Protein AF-A0A1H0ED92-F1 (afdb_monomer)

Radius of gyration: 28.12 Å; Cα contacts (8 Å, |Δi|>4): 53; chains: 1; bounding box: 62×16×86 Å

Structure (mmCIF, N/CA/C/O backbone):
data_AF-A0A1H0ED92-F1
#
_entry.id   AF-A0A1H0ED92-F1
#
loop_
_atom_site.group_PDB
_atom_site.id
_atom_site.type_symbol
_atom_site.label_atom_id
_atom_site.label_alt_id
_atom_site.label_comp_id
_atom_site.label_asym_id
_atom_site.label_entity_id
_atom_site.label_seq_id
_atom_site.pdbx_PDB_ins_code
_atom_site.Cartn_x
_atom_site.Cartn_y
_atom_site.Cartn_z
_atom_site.occupancy
_atom_site.B_iso_or_equiv
_atom_site.auth_seq_id
_atom_site.auth_comp_id
_atom_site.auth_asym_id
_atom_site.auth_atom_id
_atom_site.pdbx_PDB_model_num
ATOM 1 N N . MET A 1 1 ? -29.447 -3.924 29.275 1.00 55.53 1 MET A N 1
ATOM 2 C CA . MET A 1 1 ? -28.685 -2.996 28.394 1.00 55.53 1 MET A CA 1
ATOM 3 C C . MET A 1 1 ? -27.290 -3.496 27.978 1.00 55.53 1 MET A C 1
ATOM 5 O O . MET A 1 1 ? -26.727 -2.895 27.075 1.00 55.53 1 MET A O 1
ATOM 9 N N . SER A 1 2 ? -26.742 -4.583 28.550 1.00 61.94 2 SER A N 1
ATOM 10 C CA . SER A 1 2 ? -25.388 -5.081 28.211 1.00 61.94 2 SER A CA 1
ATOM 11 C C . SER A 1 2 ? -25.242 -5.589 26.760 1.00 61.94 2 SER A C 1
ATOM 13 O O . SER A 1 2 ? -24.229 -5.331 26.118 1.00 61.94 2 SER A O 1
ATOM 15 N N . GLY A 1 3 ? -26.285 -6.223 26.201 1.00 78.56 3 GLY A N 1
ATOM 16 C CA . GLY A 1 3 ? -26.242 -6.812 24.851 1.00 78.56 3 GLY A CA 1
ATOM 17 C C . GLY A 1 3 ? -25.999 -5.810 23.715 1.00 78.56 3 GLY A C 1
ATOM 18 O O . GLY A 1 3 ? -25.236 -6.098 22.802 1.00 78.56 3 GLY A O 1
ATOM 19 N N . ARG A 1 4 ? -26.538 -4.585 23.812 1.00 85.69 4 ARG A N 1
ATOM 20 C CA . ARG A 1 4 ? -26.382 -3.567 22.754 1.00 85.69 4 ARG A CA 1
ATOM 21 C C . ARG A 1 4 ? -24.933 -3.111 22.563 1.00 85.69 4 ARG A C 1
ATOM 23 O O . ARG A 1 4 ? -24.529 -2.823 21.442 1.00 85.69 4 ARG A O 1
ATOM 30 N N . HIS A 1 5 ? -24.149 -3.041 23.641 1.00 88.06 5 HIS A N 1
ATOM 31 C CA . HIS A 1 5 ? -22.736 -2.661 23.549 1.00 88.06 5 HIS A CA 1
ATOM 32 C C . HIS A 1 5 ? -21.882 -3.802 22.983 1.00 88.06 5 HIS A C 1
ATOM 34 O O . HIS A 1 5 ? -20.988 -3.540 22.181 1.00 88.06 5 HIS A O 1
ATOM 40 N N . ALA A 1 6 ? -22.208 -5.052 23.328 1.00 89.38 6 ALA A N 1
ATOM 41 C CA . ALA A 1 6 ? -21.569 -6.235 22.753 1.00 89.38 6 ALA A CA 1
ATOM 42 C C . ALA A 1 6 ? -21.858 -6.370 21.246 1.00 89.38 6 ALA A C 1
ATOM 44 O O . ALA A 1 6 ? -20.950 -6.633 20.456 1.00 89.38 6 ALA A O 1
ATOM 45 N N . ASP A 1 7 ? -23.097 -6.115 20.813 1.00 93.56 7 ASP A N 1
ATOM 46 C CA . ASP A 1 7 ? -23.462 -6.128 19.390 1.00 93.56 7 ASP A CA 1
ATOM 47 C C . ASP A 1 7 ? -22.743 -5.027 18.598 1.00 93.56 7 ASP A C 1
ATOM 49 O O . ASP A 1 7 ? -22.240 -5.280 17.500 1.00 93.56 7 ASP A O 1
ATOM 53 N N . LEU A 1 8 ? -22.623 -3.821 19.168 1.00 94.06 8 LEU A N 1
ATOM 54 C CA . LEU A 1 8 ? -21.870 -2.723 18.560 1.00 94.06 8 LEU A CA 1
ATOM 55 C C . LEU A 1 8 ? -20.373 -3.054 18.440 1.00 94.06 8 LEU A C 1
ATOM 57 O O . LEU A 1 8 ? -19.777 -2.820 17.384 1.00 94.06 8 LEU A O 1
ATOM 61 N N . ALA A 1 9 ? -19.767 -3.623 19.486 1.00 95.06 9 ALA A N 1
ATOM 62 C CA . ALA A 1 9 ? -18.375 -4.077 19.466 1.00 95.06 9 ALA A CA 1
ATOM 63 C C . ALA A 1 9 ? -18.151 -5.182 18.419 1.00 95.06 9 ALA A C 1
ATOM 65 O O . ALA A 1 9 ? -17.180 -5.141 17.660 1.00 95.06 9 ALA A O 1
ATOM 66 N N . ARG A 1 10 ? -19.088 -6.131 18.299 1.00 96.44 10 ARG A N 1
ATOM 67 C CA . ARG A 1 10 ? -19.043 -7.177 17.268 1.00 96.44 10 ARG A CA 1
ATOM 68 C C . ARG A 1 10 ? -19.124 -6.588 15.859 1.00 96.44 10 ARG A C 1
ATOM 70 O O . ARG A 1 10 ? -18.304 -6.936 15.010 1.00 96.44 10 ARG A O 1
ATOM 77 N N . LEU A 1 11 ? -20.079 -5.691 15.607 1.00 97.19 11 LEU A N 1
ATOM 78 C CA . LEU A 1 11 ? -20.280 -5.075 14.293 1.00 97.19 11 LEU A CA 1
ATOM 79 C C . LEU A 1 11 ? -19.072 -4.238 13.865 1.00 97.19 11 LEU A C 1
ATOM 81 O O . LEU A 1 11 ? -18.545 -4.419 12.768 1.00 97.19 11 LEU A O 1
ATOM 85 N N . THR A 1 12 ? -18.607 -3.347 14.739 1.00 97.44 12 THR A N 1
ATOM 86 C CA . THR A 1 12 ? -17.437 -2.501 14.459 1.00 97.44 12 THR A CA 1
ATOM 87 C C . THR A 1 12 ? -16.173 -3.326 14.236 1.00 97.44 12 THR A C 1
ATOM 89 O O . THR A 1 12 ? -15.421 -3.030 13.307 1.00 97.44 12 THR A O 1
ATOM 92 N N . GLY A 1 13 ? -15.993 -4.424 14.975 1.00 97.81 13 GLY A N 1
ATOM 93 C CA . GLY A 1 13 ? -14.899 -5.365 14.747 1.00 97.81 13 GLY A CA 1
ATOM 94 C C . GLY A 1 13 ? -14.976 -6.096 13.406 1.00 97.81 13 GLY A C 1
ATOM 95 O O . GLY A 1 13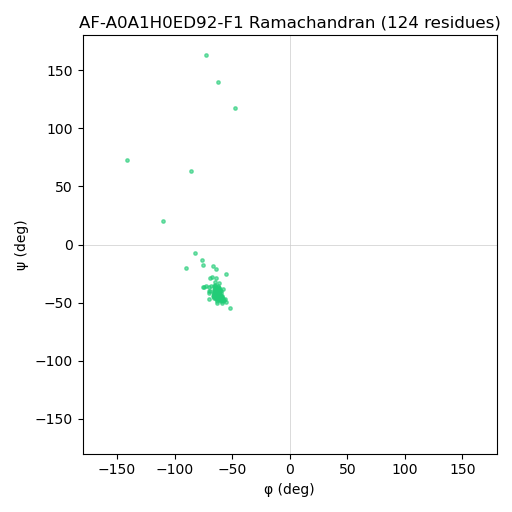 ? -13.949 -6.298 12.757 1.00 97.81 13 GLY A O 1
ATOM 96 N N . MET A 1 14 ? -16.174 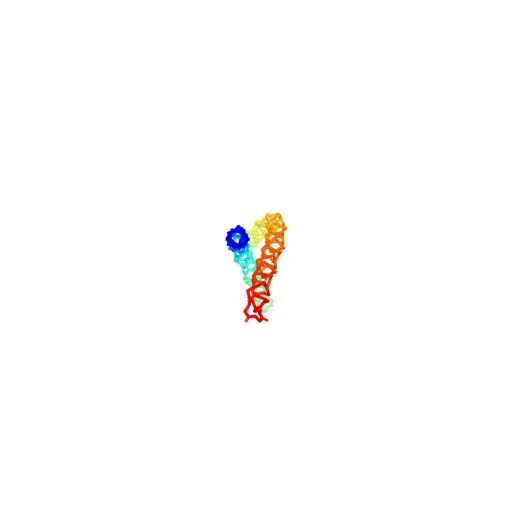-6.461 12.938 1.00 98.19 14 MET A N 1
ATOM 97 C CA . MET A 1 14 ? -16.350 -7.022 11.590 1.00 98.19 14 MET A CA 1
ATOM 98 C C . MET A 1 14 ? -15.992 -6.005 10.505 1.00 98.19 14 MET A C 1
ATOM 100 O O . MET A 1 14 ? -15.230 -6.333 9.596 1.00 98.19 14 MET A O 1
ATOM 104 N N . VAL A 1 15 ? -16.471 -4.765 10.630 1.00 97.88 15 VAL A N 1
ATOM 105 C CA . VAL A 1 15 ? -16.146 -3.685 9.686 1.00 97.88 15 VAL A CA 1
ATOM 106 C C . VAL A 1 15 ? -14.643 -3.407 9.672 1.00 97.88 15 VAL A C 1
ATOM 108 O O . VAL A 1 15 ? -14.062 -3.283 8.597 1.00 97.88 15 VAL A O 1
ATOM 111 N N . TYR A 1 16 ? -13.992 -3.350 10.836 1.00 98.38 16 TYR A N 1
ATOM 112 C CA . TYR A 1 16 ? -12.545 -3.163 10.920 1.00 98.38 16 TYR A CA 1
ATOM 113 C C . TYR A 1 16 ? -11.778 -4.277 10.193 1.00 98.38 16 TYR A C 1
ATOM 115 O O . TYR A 1 16 ? -10.929 -3.974 9.355 1.00 98.38 16 TYR A O 1
ATOM 123 N N . ARG A 1 17 ? -12.125 -5.551 10.427 1.00 98.19 17 ARG A N 1
ATOM 124 C CA . ARG A 1 17 ? -11.493 -6.690 9.734 1.00 98.19 17 ARG A CA 1
ATOM 125 C C . ARG A 1 17 ? -11.693 -6.651 8.221 1.00 98.19 17 ARG A C 1
ATOM 127 O O . ARG A 1 17 ? -10.750 -6.934 7.490 1.00 98.19 17 ARG A O 1
ATOM 134 N N . LEU A 1 18 ? -12.879 -6.257 7.7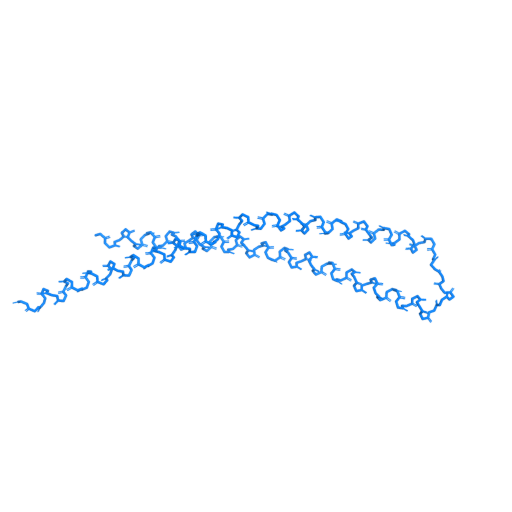55 1.00 97.81 18 LEU A N 1
ATOM 135 C CA . LEU A 1 18 ? -13.145 -6.069 6.328 1.00 97.81 18 LEU A CA 1
ATOM 136 C C . LEU A 1 18 ? -12.241 -4.982 5.726 1.00 97.81 18 LEU A C 1
ATOM 138 O O . LEU A 1 18 ? -11.604 -5.198 4.702 1.00 97.81 18 LEU A O 1
ATOM 142 N N . ARG A 1 19 ? -12.117 -3.820 6.377 1.00 97.50 19 ARG A N 1
ATOM 143 C CA . ARG A 1 19 ? -11.208 -2.761 5.894 1.00 97.50 19 ARG A CA 1
ATOM 144 C C . ARG A 1 19 ? -9.746 -3.191 5.943 1.00 97.50 19 ARG A C 1
ATOM 146 O O . ARG A 1 19 ? -8.947 -2.772 5.108 1.00 97.50 19 ARG A O 1
ATOM 153 N N . GLN A 1 20 ? -9.386 -4.022 6.917 1.00 97.75 20 GLN A N 1
ATOM 154 C CA . GLN A 1 20 ? -8.042 -4.566 7.026 1.00 97.75 20 GLN A CA 1
ATOM 155 C C . GLN A 1 20 ? -7.734 -5.509 5.858 1.00 97.75 20 GLN A C 1
ATOM 157 O O . GLN A 1 20 ? -6.659 -5.384 5.278 1.00 97.75 20 GLN A O 1
ATOM 162 N N . SER A 1 21 ? -8.654 -6.400 5.468 1.00 97.75 21 SER A N 1
ATOM 163 C CA . SER A 1 21 ? -8.442 -7.284 4.313 1.00 97.75 21 SER A CA 1
ATOM 164 C C . SER A 1 21 ? -8.357 -6.506 2.996 1.00 97.75 21 SER A C 1
ATOM 166 O O . SER A 1 21 ? -7.457 -6.774 2.202 1.00 97.75 21 SER A O 1
ATOM 168 N N . GLU A 1 22 ? -9.201 -5.486 2.801 1.00 96.56 22 GLU A N 1
ATOM 169 C CA . GLU A 1 22 ? -9.121 -4.568 1.651 1.00 96.56 22 GLU A CA 1
ATOM 170 C C . GLU A 1 22 ? -7.738 -3.899 1.553 1.00 96.56 22 GLU A C 1
ATOM 172 O O . GLU A 1 22 ? -7.117 -3.879 0.489 1.00 96.56 22 GLU A O 1
ATOM 177 N N . MET A 1 23 ? -7.213 -3.390 2.673 1.00 97.44 23 MET A N 1
ATOM 178 C CA . MET A 1 23 ? -5.881 -2.780 2.719 1.00 97.44 23 MET A CA 1
ATOM 179 C C . MET A 1 23 ? -4.764 -3.794 2.435 1.00 97.44 23 MET A C 1
ATOM 181 O O . MET A 1 23 ? -3.787 -3.456 1.767 1.00 97.44 23 MET A O 1
ATOM 185 N N . GLN A 1 24 ? -4.881 -5.032 2.923 1.00 97.31 24 GLN A N 1
ATOM 186 C CA . GLN A 1 24 ? -3.881 -6.069 2.650 1.00 97.31 24 GLN A CA 1
ATOM 187 C C . GLN A 1 24 ? -3.843 -6.456 1.170 1.00 97.31 24 GLN A C 1
ATOM 189 O O . GLN A 1 24 ? -2.754 -6.605 0.620 1.00 97.31 24 GLN A O 1
ATOM 194 N N . ALA A 1 25 ? -4.998 -6.538 0.504 1.00 96.88 25 ALA A N 1
ATOM 195 C CA . ALA A 1 25 ? -5.052 -6.784 -0.935 1.00 96.88 25 ALA A CA 1
ATOM 196 C C . ALA A 1 25 ? -4.307 -5.693 -1.724 1.00 96.88 25 ALA A C 1
ATOM 198 O O . ALA A 1 25 ? -3.464 -6.005 -2.565 1.00 96.88 25 ALA A O 1
ATOM 199 N N . LEU A 1 26 ? -4.531 -4.417 -1.384 1.00 97.06 26 LEU A N 1
ATOM 200 C CA . LEU A 1 26 ? -3.825 -3.296 -2.014 1.00 97.06 26 LEU A CA 1
ATOM 201 C C . LEU A 1 26 ? -2.318 -3.307 -1.733 1.00 97.06 26 LEU A C 1
ATOM 203 O O . LEU A 1 26 ? -1.529 -2.977 -2.612 1.00 97.06 26 LEU A O 1
ATOM 207 N N . ARG A 1 27 ? -1.895 -3.695 -0.524 1.00 97.44 27 ARG A N 1
ATOM 208 C CA . ARG A 1 27 ? -0.467 -3.843 -0.190 1.00 97.44 27 ARG A CA 1
ATOM 209 C C . ARG A 1 27 ? 0.196 -4.960 -0.991 1.00 97.44 27 ARG A C 1
ATOM 211 O O . ARG A 1 27 ? 1.319 -4.776 -1.448 1.00 97.44 27 ARG A O 1
ATOM 218 N N . ALA A 1 28 ? -0.490 -6.084 -1.180 1.00 97.94 28 ALA A N 1
ATOM 219 C CA . ALA A 1 28 ? 0.019 -7.184 -1.990 1.00 97.94 28 ALA A CA 1
ATOM 220 C C . ALA A 1 28 ? 0.169 -6.773 -3.464 1.00 97.94 28 ALA A C 1
ATOM 222 O O . ALA A 1 28 ? 1.172 -7.095 -4.096 1.00 97.94 28 ALA A O 1
ATOM 223 N N . GLU A 1 29 ? -0.799 -6.036 -4.010 1.00 97.62 29 GLU A N 1
ATOM 224 C CA . GLU A 1 29 ? -0.729 -5.503 -5.375 1.00 97.62 29 GLU A CA 1
ATOM 225 C C . GLU A 1 29 ? 0.394 -4.454 -5.520 1.00 97.62 29 GLU A C 1
ATOM 227 O O . GLU A 1 29 ? 1.180 -4.528 -6.462 1.00 97.62 29 GLU A O 1
ATOM 232 N N . GLU A 1 30 ? 0.570 -3.561 -4.536 1.00 98.19 30 GLU A N 1
ATOM 233 C CA . GLU A 1 30 ? 1.702 -2.622 -4.489 1.00 98.19 30 GLU A CA 1
ATOM 234 C C . GLU A 1 30 ? 3.052 -3.352 -4.508 1.00 98.19 30 GLU A C 1
ATOM 236 O O . GLU A 1 30 ? 3.952 -2.991 -5.267 1.00 98.19 30 GLU A O 1
ATOM 241 N N . GLN A 1 31 ? 3.195 -4.390 -3.680 1.00 98.06 31 GLN A N 1
ATOM 242 C CA . GLN A 1 31 ? 4.426 -5.168 -3.584 1.00 98.06 31 GLN A CA 1
ATOM 243 C C . GLN A 1 31 ? 4.756 -5.863 -4.907 1.00 98.06 31 GLN A C 1
ATOM 245 O O . GLN A 1 31 ? 5.915 -5.855 -5.313 1.00 98.06 31 GLN A O 1
ATOM 250 N N . LYS A 1 32 ? 3.751 -6.407 -5.607 1.00 97.75 32 LYS A N 1
ATOM 251 C CA . LYS A 1 32 ? 3.931 -7.014 -6.935 1.00 97.75 32 LYS A CA 1
ATOM 252 C C . LYS A 1 32 ? 4.447 -6.004 -7.957 1.00 97.75 32 LYS A C 1
ATOM 254 O O . LYS A 1 32 ? 5.404 -6.299 -8.665 1.00 97.75 32 LYS A O 1
ATOM 259 N N . LEU A 1 33 ? 3.854 -4.809 -8.009 1.00 97.50 33 LEU A N 1
ATOM 260 C CA . LEU A 1 33 ? 4.293 -3.757 -8.931 1.00 97.50 33 LEU A CA 1
ATOM 261 C C . LEU A 1 33 ? 5.725 -3.307 -8.626 1.00 97.50 33 LEU A C 1
ATOM 263 O O . LEU A 1 33 ? 6.546 -3.207 -9.533 1.00 97.50 33 LEU A O 1
ATOM 267 N N . ARG A 1 34 ? 6.055 -3.093 -7.348 1.00 97.88 34 ARG A N 1
ATOM 268 C CA . ARG A 1 34 ? 7.417 -2.722 -6.931 1.00 97.88 34 ARG A CA 1
ATOM 269 C C . ARG A 1 34 ? 8.443 -3.816 -7.232 1.00 97.88 34 ARG A C 1
ATOM 271 O O . ARG A 1 34 ? 9.552 -3.486 -7.637 1.00 97.88 34 ARG A O 1
ATOM 278 N N . ALA A 1 35 ? 8.083 -5.087 -7.057 1.00 97.62 35 ALA A N 1
ATOM 279 C CA . ALA A 1 35 ? 8.951 -6.210 -7.401 1.00 97.62 35 ALA A CA 1
ATOM 280 C C . ALA A 1 35 ? 9.225 -6.260 -8.911 1.00 97.62 35 ALA A C 1
ATOM 282 O O . ALA A 1 35 ? 10.384 -6.306 -9.307 1.00 97.62 35 ALA A O 1
ATOM 283 N N . ALA A 1 36 ? 8.189 -6.129 -9.746 1.00 95.88 36 ALA A N 1
ATOM 284 C CA . ALA A 1 36 ? 8.344 -6.097 -11.201 1.00 95.88 36 ALA A CA 1
ATOM 285 C C . ALA A 1 36 ? 9.244 -4.939 -11.670 1.00 95.88 36 ALA A C 1
ATOM 287 O O . ALA A 1 36 ? 10.073 -5.114 -12.561 1.00 95.88 36 ALA A O 1
ATOM 288 N N . LEU A 1 37 ? 9.114 -3.763 -11.046 1.00 96.06 37 LEU A N 1
ATOM 289 C CA . LEU A 1 37 ? 10.004 -2.627 -11.296 1.00 96.06 37 LEU A CA 1
ATOM 290 C C . LEU A 1 37 ? 11.458 -2.943 -10.917 1.00 96.06 37 LEU A C 1
ATOM 292 O O . LEU A 1 37 ? 12.365 -2.712 -11.713 1.00 96.06 37 LEU A O 1
ATOM 296 N N . ALA A 1 38 ? 11.680 -3.518 -9.733 1.00 95.38 38 ALA A N 1
ATOM 297 C CA . ALA A 1 38 ? 13.016 -3.863 -9.254 1.00 95.38 38 ALA A CA 1
ATOM 298 C C . ALA A 1 38 ? 13.703 -4.937 -10.119 1.00 95.38 38 ALA A C 1
ATOM 300 O O . ALA A 1 38 ? 14.895 -4.821 -10.406 1.00 95.38 38 ALA A O 1
ATOM 301 N N . GLU A 1 39 ? 12.960 -5.955 -10.561 1.00 93.56 39 GLU A N 1
ATOM 302 C CA . GLU A 1 39 ? 13.445 -6.995 -11.479 1.00 93.56 39 GLU A CA 1
ATOM 303 C C . GLU A 1 39 ? 13.868 -6.406 -12.829 1.00 93.56 39 GLU A C 1
ATOM 305 O O . GLU A 1 39 ? 14.908 -6.773 -13.389 1.00 93.56 39 GLU A O 1
ATOM 310 N N . MET A 1 40 ? 13.084 -5.460 -13.348 1.00 90.94 40 MET A N 1
ATOM 311 C CA . MET A 1 40 ? 13.381 -4.812 -14.619 1.00 90.94 40 MET A CA 1
ATOM 312 C C . MET A 1 40 ? 14.605 -3.893 -14.516 1.00 90.94 40 MET A C 1
ATOM 314 O O . MET A 1 40 ? 15.468 -3.912 -15.398 1.00 90.94 40 MET A O 1
ATOM 318 N N . ASP A 1 41 ? 14.737 -3.161 -13.410 1.00 9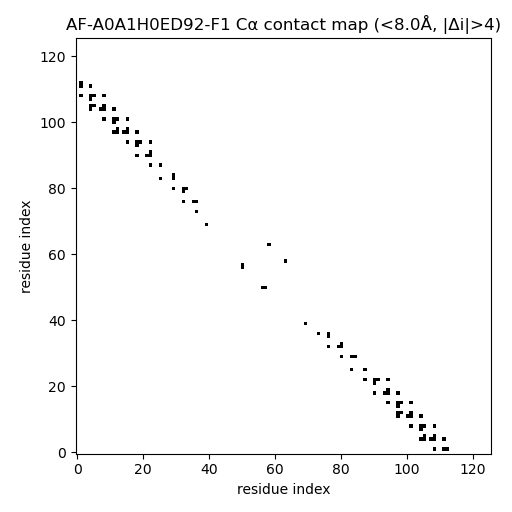0.75 41 ASP A N 1
ATOM 319 C CA . ASP A 1 41 ? 15.920 -2.353 -13.115 1.00 90.75 41 ASP A CA 1
ATOM 320 C C . ASP A 1 41 ? 17.187 -3.211 -12.976 1.00 90.75 41 ASP A C 1
ATOM 322 O O . ASP A 1 41 ? 18.252 -2.832 -13.472 1.00 90.75 41 ASP A O 1
ATOM 326 N N . GLU A 1 42 ? 17.099 -4.383 -12.338 1.00 90.38 42 GLU A N 1
ATOM 327 C CA . GLU A 1 42 ? 18.233 -5.310 -12.242 1.00 90.38 42 GLU A CA 1
ATOM 328 C C . GLU A 1 42 ? 18.619 -5.870 -13.613 1.00 90.38 42 GLU A C 1
ATOM 330 O O . GLU A 1 42 ? 19.796 -5.854 -13.976 1.00 90.38 42 GLU A O 1
ATOM 335 N N . SER A 1 43 ? 17.633 -6.262 -14.423 1.00 86.50 43 SER A N 1
ATOM 336 C CA . SER A 1 43 ? 17.859 -6.730 -15.798 1.00 86.50 43 SER A CA 1
ATOM 337 C C . SER A 1 43 ? 18.563 -5.666 -16.650 1.00 86.50 43 SER A C 1
ATOM 339 O O . SER A 1 43 ? 19.473 -5.971 -17.432 1.00 86.50 43 SER A O 1
ATOM 341 N N . ARG A 1 44 ? 18.201 -4.389 -16.458 1.00 85.38 44 ARG A N 1
ATOM 342 C CA . ARG A 1 44 ? 18.840 -3.247 -17.123 1.00 85.38 44 ARG A CA 1
ATOM 343 C C . ARG A 1 44 ? 20.294 -3.075 -16.688 1.00 85.38 44 ARG A C 1
ATOM 345 O O . ARG A 1 44 ? 21.170 -2.930 -17.541 1.00 85.38 44 ARG A O 1
ATOM 352 N N . ARG A 1 45 ? 20.569 -3.139 -15.381 1.00 86.00 45 ARG A N 1
ATOM 353 C CA . ARG A 1 45 ? 21.934 -3.059 -14.832 1.00 86.00 45 ARG A CA 1
ATOM 354 C C . ARG A 1 45 ? 22.817 -4.212 -15.310 1.00 86.00 45 ARG A C 1
ATOM 356 O O . ARG A 1 45 ? 23.956 -3.970 -15.701 1.00 86.00 45 ARG A O 1
ATOM 363 N N . ALA A 1 46 ? 22.303 -5.440 -15.315 1.00 84.94 46 ALA A N 1
ATOM 364 C CA . ALA A 1 46 ? 23.034 -6.619 -15.778 1.00 84.94 46 ALA A CA 1
ATOM 365 C C . ALA A 1 46 ? 23.418 -6.514 -17.265 1.00 84.94 46 ALA A C 1
ATOM 367 O O . ALA A 1 46 ? 24.559 -6.799 -17.645 1.00 84.94 46 ALA A O 1
ATOM 368 N N . SER A 1 47 ? 22.493 -6.022 -18.095 1.00 80.19 47 SER A N 1
ATOM 369 C CA . SER A 1 47 ? 22.739 -5.787 -19.523 1.00 80.19 47 SER A CA 1
ATOM 370 C C . SER A 1 47 ? 23.787 -4.688 -19.745 1.00 80.19 47 SER A C 1
ATOM 372 O O . SER A 1 47 ? 24.707 -4.856 -20.544 1.00 80.19 47 SER A O 1
ATOM 374 N N . ALA A 1 48 ? 23.704 -3.585 -18.991 1.00 79.38 48 ALA A N 1
ATOM 375 C CA . ALA A 1 48 ? 24.662 -2.483 -19.078 1.00 79.38 48 ALA A CA 1
ATOM 376 C C . ALA A 1 48 ? 26.091 -2.903 -18.685 1.00 79.38 48 ALA A C 1
ATOM 378 O O . ALA A 1 48 ? 27.038 -2.560 -19.391 1.00 79.38 48 ALA A O 1
ATOM 379 N N . ARG A 1 49 ? 26.248 -3.689 -17.608 1.00 80.44 49 ARG A N 1
ATOM 380 C CA . ARG A 1 49 ? 27.548 -4.252 -17.190 1.00 80.44 49 ARG A CA 1
ATOM 381 C C . ARG A 1 49 ? 28.150 -5.148 -18.277 1.00 80.44 49 ARG A C 1
ATOM 383 O O . ARG A 1 49 ? 29.303 -4.977 -18.647 1.00 80.44 49 ARG A O 1
ATOM 390 N N . THR A 1 50 ? 27.341 -6.037 -18.852 1.00 76.62 50 THR A N 1
ATOM 391 C CA . THR A 1 50 ? 27.790 -6.956 -19.913 1.00 76.62 50 THR A CA 1
ATOM 392 C C . THR A 1 50 ? 28.290 -6.217 -21.160 1.00 76.62 50 THR A C 1
ATOM 394 O O . THR A 1 50 ? 29.286 -6.624 -21.758 1.00 76.62 50 THR A O 1
ATOM 397 N N . ASN A 1 51 ? 27.621 -5.126 -21.547 1.00 71.50 51 ASN A N 1
ATOM 398 C CA . ASN A 1 51 ? 28.028 -4.305 -22.690 1.00 71.50 51 ASN A CA 1
ATOM 399 C C . ASN A 1 51 ? 29.285 -3.474 -22.403 1.00 71.50 51 ASN A C 1
ATOM 401 O O . ASN A 1 51 ? 30.109 -3.296 -23.297 1.00 71.50 51 ASN A O 1
ATOM 405 N N . HIS A 1 52 ? 29.450 -2.989 -21.168 1.00 71.56 52 HIS A N 1
ATOM 406 C CA . HIS A 1 52 ? 30.657 -2.282 -20.740 1.00 71.56 52 HIS A CA 1
ATOM 407 C C . HIS A 1 52 ? 31.906 -3.174 -20.830 1.00 71.56 52 HIS A C 1
ATOM 409 O O . HIS A 1 52 ? 32.937 -2.736 -21.332 1.00 71.56 52 HIS A O 1
ATOM 415 N N . ASP A 1 53 ? 31.798 -4.440 -20.421 1.00 73.56 53 ASP A N 1
ATOM 416 C CA . ASP A 1 53 ? 32.934 -5.372 -20.395 1.00 73.56 53 ASP A CA 1
ATOM 417 C C . ASP A 1 53 ? 33.328 -5.906 -21.786 1.00 73.56 53 ASP A C 1
ATOM 419 O O . ASP A 1 53 ? 34.388 -6.514 -21.937 1.00 73.56 53 ASP A O 1
ATOM 423 N N . ARG A 1 54 ? 32.482 -5.720 -22.812 1.00 67.38 54 ARG A N 1
ATOM 424 C CA . ARG A 1 54 ? 32.733 -6.174 -24.196 1.00 67.38 54 ARG A CA 1
ATOM 425 C C . ARG A 1 54 ? 32.234 -5.151 -25.230 1.00 67.38 54 ARG A C 1
ATOM 427 O O . ARG A 1 54 ? 31.250 -5.419 -25.926 1.00 67.38 54 ARG A O 1
ATOM 434 N N . PRO A 1 55 ? 32.921 -4.006 -25.380 1.00 62.34 55 PRO A N 1
ATOM 435 C CA . PRO A 1 55 ? 32.479 -2.884 -26.214 1.00 62.34 55 PRO A CA 1
ATOM 436 C C . PRO A 1 55 ? 32.459 -3.181 -27.726 1.00 62.34 55 PRO A C 1
ATOM 438 O O . PRO A 1 55 ? 31.771 -2.484 -28.476 1.00 62.34 55 PRO A O 1
ATOM 441 N N . GLU A 1 56 ? 33.158 -4.226 -28.192 1.00 64.19 56 GLU A N 1
ATOM 442 C CA . GLU A 1 56 ? 33.046 -4.734 -29.573 1.00 64.19 56 GLU A CA 1
ATOM 443 C C . GLU A 1 56 ? 31.651 -5.299 -29.899 1.00 64.19 56 GLU A C 1
ATOM 445 O O . GLU A 1 56 ? 31.257 -5.320 -31.065 1.00 64.19 56 GLU A O 1
ATOM 450 N N . ARG A 1 57 ? 30.857 -5.688 -28.890 1.00 61.41 57 ARG A N 1
ATOM 451 C CA . ARG A 1 57 ? 29.428 -6.001 -29.046 1.00 61.41 57 ARG A CA 1
ATOM 452 C C . ARG A 1 57 ? 28.605 -4.722 -28.935 1.00 61.41 57 ARG A C 1
ATOM 454 O O . ARG A 1 57 ? 27.827 -4.531 -28.006 1.00 61.41 57 ARG A O 1
ATOM 461 N N . ARG A 1 58 ? 28.824 -3.802 -29.872 1.00 57.84 58 ARG A N 1
ATOM 462 C CA . ARG A 1 58 ? 28.041 -2.566 -29.957 1.00 57.84 58 ARG A CA 1
ATOM 463 C C . ARG A 1 58 ? 26.567 -2.893 -30.215 1.00 57.84 58 ARG A C 1
ATOM 465 O O . ARG A 1 58 ? 26.257 -3.793 -30.993 1.00 57.84 58 ARG A O 1
ATOM 472 N N . ALA A 1 59 ? 25.693 -2.137 -29.550 1.00 62.03 59 ALA A N 1
ATOM 473 C CA . ALA A 1 59 ? 24.244 -2.289 -29.589 1.00 62.03 59 ALA A CA 1
ATOM 474 C C . ALA A 1 59 ? 23.730 -2.415 -31.032 1.00 62.03 59 ALA A C 1
ATOM 476 O O . ALA A 1 59 ? 23.890 -1.505 -31.847 1.00 62.03 59 ALA A O 1
ATOM 477 N N . SER A 1 60 ? 23.124 -3.555 -31.347 1.00 66.06 60 SER A N 1
ATOM 478 C CA . SER A 1 60 ? 22.430 -3.771 -32.614 1.00 66.06 60 SER A CA 1
ATOM 479 C C . SER A 1 60 ? 21.112 -2.988 -32.623 1.00 66.06 60 SER A C 1
ATOM 481 O O . SER A 1 60 ? 20.588 -2.621 -31.573 1.00 66.06 60 SER A O 1
ATOM 483 N N . GLY A 1 61 ? 20.498 -2.770 -33.792 1.00 64.50 61 GLY A N 1
ATOM 484 C CA . GLY A 1 61 ? 19.160 -2.151 -33.869 1.00 64.50 61 GLY A CA 1
ATOM 485 C C . GLY A 1 61 ? 18.091 -2.885 -33.036 1.00 64.50 61 GLY A C 1
ATOM 486 O O . GLY A 1 61 ? 17.150 -2.265 -32.543 1.00 64.50 61 GLY A O 1
ATOM 487 N N . ALA A 1 62 ? 18.288 -4.187 -32.798 1.00 70.38 62 ALA A N 1
ATOM 488 C CA . ALA A 1 62 ? 17.489 -4.992 -31.876 1.00 70.38 62 ALA A CA 1
ATOM 489 C C . ALA A 1 62 ? 17.583 -4.515 -30.410 1.00 70.38 62 ALA A C 1
ATOM 491 O O . ALA A 1 62 ? 16.569 -4.501 -29.713 1.00 70.38 62 ALA A O 1
ATOM 492 N N . ASP A 1 63 ? 18.753 -4.056 -29.954 1.00 77.06 63 ASP A N 1
ATOM 493 C CA . ASP A 1 63 ? 18.945 -3.537 -28.593 1.00 77.06 63 ASP A CA 1
ATOM 494 C C . ASP A 1 63 ? 18.201 -2.215 -28.388 1.00 77.06 63 ASP A C 1
ATOM 496 O O . ASP A 1 63 ? 17.630 -1.979 -27.325 1.00 77.06 63 ASP A O 1
ATOM 500 N N . VAL A 1 64 ? 18.142 -1.363 -29.416 1.00 79.38 64 VAL A N 1
ATOM 501 C CA . VAL A 1 64 ? 17.396 -0.095 -29.365 1.00 79.38 64 VAL A CA 1
ATOM 502 C C . VAL A 1 64 ? 15.892 -0.352 -29.240 1.00 79.38 64 VAL A C 1
ATOM 504 O O . VAL A 1 64 ? 15.232 0.253 -28.393 1.00 79.38 64 VAL A O 1
ATOM 507 N N . ALA A 1 65 ? 15.349 -1.283 -30.031 1.00 83.69 65 ALA A N 1
ATOM 508 C CA . ALA A 1 65 ? 13.941 -1.673 -29.944 1.00 83.69 65 ALA A CA 1
ATOM 509 C C . ALA A 1 65 ? 13.602 -2.297 -28.577 1.00 83.69 65 ALA A C 1
ATOM 511 O O . ALA A 1 65 ? 12.565 -1.983 -27.988 1.00 83.69 65 ALA A O 1
ATOM 512 N N . TRP A 1 66 ? 14.501 -3.125 -28.038 1.00 82.88 66 TRP A N 1
ATOM 513 C CA . TRP A 1 66 ? 14.372 -3.703 -26.701 1.00 82.88 66 TRP A CA 1
ATOM 514 C C . TRP A 1 66 ? 14.375 -2.638 -25.593 1.00 82.88 66 TRP A C 1
ATOM 516 O O . TRP A 1 66 ? 13.512 -2.664 -24.715 1.00 82.88 66 TRP A O 1
ATOM 526 N N . GLN A 1 67 ? 15.281 -1.656 -25.649 1.00 83.44 67 GLN A N 1
ATOM 527 C CA . GLN A 1 67 ? 15.306 -0.548 -24.685 1.00 83.44 67 GLN A CA 1
ATOM 528 C C . GLN A 1 67 ? 14.037 0.309 -24.753 1.00 83.44 67 GLN A C 1
ATOM 530 O O . GLN A 1 67 ? 13.480 0.660 -23.713 1.00 83.44 67 GLN A O 1
ATOM 535 N N . ALA A 1 68 ? 13.533 0.597 -25.956 1.00 88.31 68 ALA A N 1
ATOM 536 C CA . ALA A 1 68 ? 12.284 1.336 -26.124 1.00 88.31 68 ALA A CA 1
ATOM 537 C C . ALA A 1 68 ? 11.083 0.578 -25.527 1.00 88.31 68 ALA A C 1
ATOM 539 O O . ALA A 1 68 ? 10.233 1.179 -24.863 1.00 88.31 68 ALA A O 1
ATOM 540 N N . TRP A 1 69 ? 11.031 -0.745 -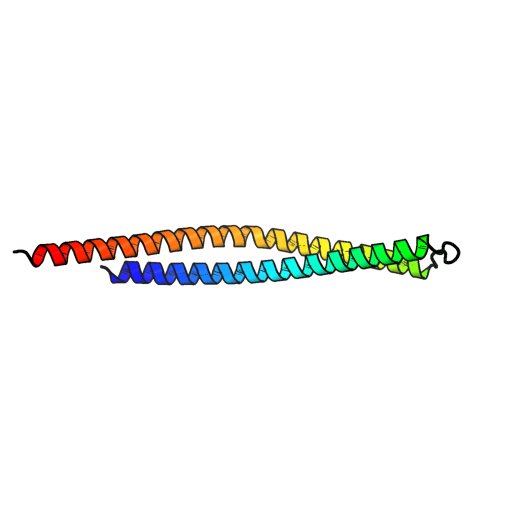25.714 1.00 90.06 69 TRP A N 1
ATOM 541 C CA . TRP A 1 69 ? 10.018 -1.597 -25.090 1.00 90.06 69 TRP A CA 1
ATOM 542 C C . TRP A 1 69 ? 10.118 -1.585 -23.556 1.00 90.06 69 TRP A C 1
ATOM 544 O O . TRP A 1 69 ? 9.097 -1.415 -22.884 1.00 90.06 69 TRP A O 1
ATOM 554 N N . LEU A 1 70 ? 11.330 -1.684 -22.996 1.00 89.00 70 LEU A N 1
ATOM 555 C CA . LEU A 1 70 ? 11.561 -1.592 -21.549 1.00 89.00 70 LEU A CA 1
ATOM 556 C C . LEU A 1 70 ? 11.091 -0.247 -20.977 1.00 89.00 70 LEU A C 1
ATOM 558 O O . LEU A 1 70 ? 10.396 -0.219 -19.961 1.00 89.00 70 LEU A O 1
ATOM 562 N N . ASP A 1 71 ? 11.407 0.866 -21.640 1.00 90.44 71 ASP A N 1
ATOM 563 C CA . ASP A 1 71 ? 10.982 2.197 -21.195 1.00 90.44 71 ASP A CA 1
ATOM 564 C C . ASP A 1 71 ? 9.458 2.362 -21.248 1.00 90.44 71 ASP A C 1
ATOM 566 O O . ASP A 1 71 ? 8.857 2.932 -20.332 1.00 90.44 71 ASP A O 1
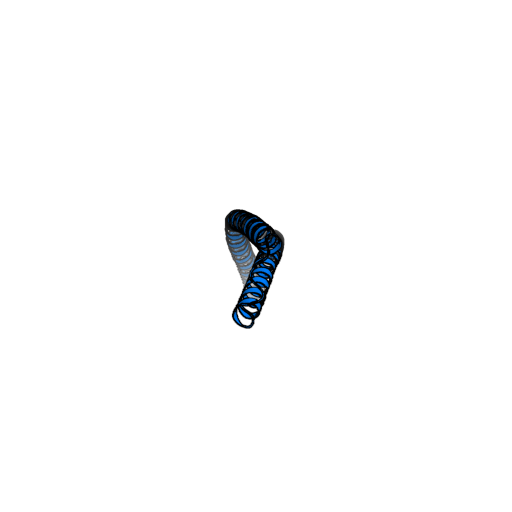ATOM 570 N N . ALA A 1 72 ? 8.806 1.839 -22.290 1.00 93.38 72 ALA A N 1
ATOM 571 C CA . ALA A 1 72 ? 7.349 1.820 -22.369 1.00 93.38 72 ALA A CA 1
ATOM 572 C C . ALA A 1 72 ? 6.743 0.988 -21.227 1.00 93.38 72 ALA A C 1
ATOM 574 O O . ALA A 1 72 ? 5.803 1.434 -20.560 1.00 93.38 72 ALA A O 1
ATOM 575 N N . ARG A 1 73 ? 7.317 -0.187 -20.941 1.00 93.81 73 ARG A N 1
ATOM 576 C CA . ARG A 1 73 ? 6.864 -1.059 -19.852 1.00 93.81 73 ARG A CA 1
ATOM 577 C C . ARG A 1 73 ? 7.044 -0.408 -18.478 1.00 93.81 73 ARG A C 1
ATOM 579 O O . ARG A 1 73 ? 6.111 -0.462 -17.675 1.00 93.81 73 ARG A O 1
ATOM 586 N N . GLN A 1 74 ? 8.171 0.265 -18.239 1.00 94.62 74 GLN A N 1
ATOM 587 C CA . GLN A 1 74 ? 8.437 1.038 -17.019 1.00 94.62 74 GLN A CA 1
ATOM 588 C C . GLN A 1 74 ? 7.372 2.104 -16.787 1.00 94.62 74 GLN A C 1
ATOM 590 O O . GLN A 1 74 ? 6.838 2.229 -15.684 1.00 94.62 74 GLN A O 1
ATOM 595 N N . ARG A 1 75 ? 7.048 2.879 -17.829 1.00 96.06 75 ARG A N 1
ATOM 596 C CA . ARG A 1 75 ? 6.022 3.927 -17.744 1.00 96.06 75 ARG A CA 1
ATOM 597 C C . ARG A 1 75 ? 4.668 3.329 -17.383 1.00 96.06 75 ARG A C 1
ATOM 599 O O . ARG A 1 75 ? 4.000 3.865 -16.503 1.00 96.06 75 ARG A O 1
ATOM 606 N N . THR A 1 76 ? 4.291 2.208 -17.997 1.00 96.88 76 THR A N 1
ATOM 607 C CA . THR A 1 76 ? 3.049 1.496 -17.665 1.00 96.88 76 THR A CA 1
ATOM 608 C C . THR A 1 76 ? 3.012 1.062 -16.201 1.00 96.88 76 THR A C 1
ATOM 610 O O . THR A 1 76 ? 2.060 1.403 -15.502 1.00 96.88 76 THR A O 1
ATOM 613 N N . LEU A 1 77 ? 4.061 0.400 -15.703 1.00 96.38 77 LEU A N 1
ATOM 614 C CA . LEU A 1 77 ? 4.135 -0.044 -14.305 1.00 96.38 77 LEU A CA 1
ATOM 615 C C . LEU A 1 77 ? 4.115 1.132 -13.314 1.00 96.38 77 LEU A C 1
ATOM 617 O O . LEU A 1 77 ? 3.427 1.075 -12.296 1.00 96.38 77 LEU A O 1
ATOM 621 N N . ASN A 1 78 ? 4.801 2.234 -13.628 1.00 97.62 78 ASN A N 1
ATOM 622 C CA . ASN A 1 78 ? 4.768 3.452 -12.816 1.00 97.62 78 ASN A CA 1
ATOM 623 C C . ASN A 1 78 ? 3.367 4.083 -12.772 1.00 97.62 78 ASN A C 1
ATOM 625 O O . ASN A 1 78 ? 2.923 4.521 -11.711 1.00 97.62 78 ASN A O 1
ATOM 629 N N . MET A 1 79 ? 2.649 4.116 -13.900 1.00 98.12 79 MET A N 1
ATOM 630 C CA . MET A 1 79 ? 1.266 4.604 -13.940 1.00 98.12 79 MET A CA 1
ATOM 631 C C . MET A 1 79 ? 0.319 3.703 -13.143 1.00 98.12 79 MET A C 1
ATOM 633 O O . MET A 1 79 ? -0.544 4.209 -12.426 1.00 98.12 79 MET A O 1
ATOM 637 N N . GLU A 1 80 ? 0.470 2.382 -13.248 1.00 97.88 80 GLU A N 1
ATOM 638 C CA . GLU A 1 80 ? -0.289 1.415 -12.446 1.00 97.88 80 GLU A CA 1
ATOM 639 C C . GLU A 1 80 ? -0.038 1.625 -10.949 1.00 97.88 80 GLU A C 1
ATOM 641 O O . GLU A 1 80 ? -0.992 1.734 -10.175 1.00 97.88 80 GLU A O 1
ATOM 646 N N . LEU A 1 81 ? 1.227 1.793 -10.549 1.00 98.06 81 LEU A N 1
ATOM 647 C CA . LEU A 1 81 ? 1.602 2.072 -9.165 1.00 98.06 81 LEU A CA 1
ATOM 648 C C . LEU A 1 81 ? 1.006 3.396 -8.674 1.00 98.06 81 LEU A C 1
ATOM 650 O O . LEU A 1 81 ? 0.416 3.436 -7.597 1.00 98.06 81 LEU A O 1
ATOM 654 N N . ALA A 1 82 ? 1.090 4.466 -9.466 1.00 98.12 82 ALA A N 1
ATOM 655 C CA . ALA A 1 82 ? 0.507 5.759 -9.111 1.00 98.12 82 ALA A CA 1
ATOM 656 C C . ALA A 1 82 ? -1.017 5.668 -8.908 1.00 98.12 82 ALA A C 1
ATOM 658 O O . ALA A 1 82 ? -1.548 6.169 -7.915 1.00 98.12 82 ALA A O 1
ATOM 659 N N . ARG A 1 83 ? -1.726 4.966 -9.803 1.00 97.94 83 ARG A N 1
ATOM 660 C CA . ARG A 1 83 ? -3.173 4.717 -9.676 1.00 97.94 83 ARG A CA 1
ATOM 661 C C . ARG A 1 83 ? -3.502 3.899 -8.430 1.00 97.94 83 ARG A C 1
ATOM 663 O O . ARG A 1 83 ? -4.490 4.184 -7.754 1.00 97.94 83 ARG A O 1
ATOM 670 N N . LEU A 1 84 ? -2.690 2.893 -8.113 1.00 97.94 84 LEU A N 1
ATOM 671 C CA . LEU A 1 84 ? -2.860 2.087 -6.909 1.00 97.94 84 LEU A CA 1
ATOM 672 C C . LEU A 1 84 ? -2.676 2.922 -5.641 1.00 97.94 84 LEU A C 1
ATOM 674 O O . LEU A 1 84 ? -3.495 2.827 -4.727 1.00 97.94 84 LEU A O 1
ATOM 678 N N . LEU A 1 85 ? -1.642 3.763 -5.591 1.00 97.31 85 LEU A N 1
ATOM 679 C CA . LEU 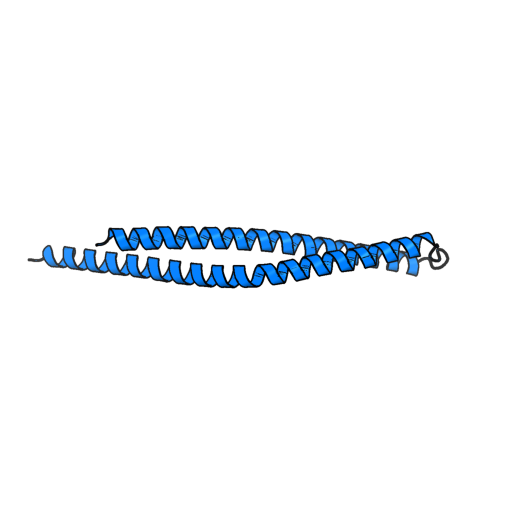A 1 85 ? -1.389 4.647 -4.454 1.00 97.31 85 LEU A CA 1
ATOM 680 C C . LEU A 1 85 ? -2.553 5.625 -4.243 1.00 97.31 85 LEU A C 1
ATOM 682 O O . LEU A 1 85 ? -3.035 5.756 -3.118 1.00 97.31 85 LEU A O 1
ATOM 686 N N . ALA A 1 86 ? -3.089 6.203 -5.322 1.00 97.19 86 ALA A N 1
ATOM 687 C CA . ALA A 1 86 ? -4.286 7.044 -5.260 1.00 97.19 86 ALA A CA 1
ATOM 688 C C . ALA A 1 86 ? -5.522 6.280 -4.737 1.00 97.19 86 ALA A C 1
ATOM 690 O O . ALA A 1 86 ? -6.294 6.804 -3.939 1.00 97.19 86 ALA A O 1
ATOM 691 N N . ARG A 1 87 ? -5.708 5.009 -5.125 1.00 94.75 87 ARG A N 1
ATOM 692 C CA . ARG A 1 87 ? -6.794 4.152 -4.601 1.00 94.75 87 ARG A CA 1
ATOM 693 C C . ARG A 1 87 ? -6.599 3.770 -3.129 1.00 94.75 87 ARG A C 1
ATOM 695 O O . ARG A 1 87 ? -7.582 3.524 -2.426 1.00 94.75 87 ARG A O 1
ATOM 702 N N . LYS A 1 88 ? -5.352 3.694 -2.661 1.00 95.75 88 LYS A N 1
ATOM 703 C CA . LYS A 1 88 ? -4.995 3.266 -1.303 1.00 95.75 88 LYS A CA 1
ATOM 704 C C . LYS A 1 88 ? -5.295 4.324 -0.250 1.00 95.75 88 LYS A C 1
ATOM 706 O O . LYS A 1 88 ? -5.765 3.967 0.830 1.00 95.75 88 LYS A O 1
ATOM 711 N N . GLU A 1 89 ? -5.114 5.599 -0.573 1.00 95.62 89 GLU A N 1
ATOM 712 C CA . GLU A 1 89 ? -5.360 6.718 0.342 1.00 95.62 89 GLU A CA 1
ATOM 713 C C . GLU A 1 89 ? -6.765 6.696 1.001 1.00 95.62 89 GLU A C 1
ATOM 715 O O . GLU A 1 89 ? -6.851 6.648 2.237 1.00 95.62 89 GLU A O 1
ATOM 720 N N . PRO A 1 90 ? -7.891 6.634 0.257 1.00 96.31 90 PRO A N 1
ATOM 721 C CA . PRO A 1 90 ? -9.219 6.597 0.873 1.00 96.31 90 PRO A CA 1
ATOM 722 C C . PRO A 1 90 ? -9.490 5.295 1.644 1.00 96.31 90 PRO A C 1
ATOM 724 O O . PRO A 1 90 ? -10.278 5.279 2.595 1.00 96.31 90 PRO A O 1
ATOM 727 N N . VAL A 1 91 ? -8.862 4.177 1.264 1.00 96.06 91 VAL A N 1
ATOM 728 C CA . VAL A 1 91 ? -8.965 2.912 2.014 1.00 96.06 91 VAL A CA 1
ATOM 729 C C . VAL A 1 91 ? -8.233 3.022 3.347 1.00 96.06 91 VAL A C 1
ATOM 731 O O . VAL A 1 91 ? -8.774 2.611 4.373 1.00 96.06 91 VAL A O 1
ATOM 734 N N . GLU A 1 92 ? -7.056 3.644 3.369 1.00 96.88 92 GLU A N 1
ATOM 735 C CA . GLU A 1 92 ? -6.303 3.895 4.595 1.00 96.88 92 GLU A CA 1
ATOM 736 C C . GLU A 1 92 ? -7.073 4.782 5.570 1.00 96.88 92 GLU A C 1
ATOM 738 O O . GLU A 1 92 ? -7.137 4.494 6.769 1.00 96.88 92 GLU A O 1
ATOM 743 N N . HIS A 1 93 ? -7.709 5.836 5.059 1.00 97.50 93 HIS A N 1
ATOM 744 C CA . HIS A 1 93 ? -8.562 6.694 5.870 1.00 97.50 93 HIS A CA 1
ATOM 745 C C . HIS A 1 93 ? -9.725 5.909 6.500 1.00 97.50 93 HIS A C 1
ATOM 747 O O . HIS A 1 93 ? -9.940 5.968 7.713 1.00 97.50 93 HIS A O 1
ATOM 753 N N . ARG A 1 94 ? -10.440 5.103 5.703 1.00 97.19 94 ARG A N 1
ATOM 754 C CA . ARG A 1 94 ? -11.552 4.268 6.192 1.00 97.19 94 ARG A CA 1
ATOM 755 C C . ARG A 1 94 ? -11.099 3.206 7.191 1.00 97.19 94 ARG A C 1
ATOM 757 O O . ARG A 1 94 ? -11.809 2.957 8.164 1.00 97.19 94 ARG A O 1
ATOM 764 N N . LEU A 1 95 ? -9.922 2.612 6.994 1.00 98.12 95 LEU A N 1
ATOM 765 C CA . LEU A 1 95 ? -9.332 1.667 7.941 1.00 98.12 95 LEU A CA 1
ATOM 766 C C . LEU A 1 95 ? -9.048 2.337 9.291 1.00 98.12 95 LEU A C 1
ATOM 768 O O . LEU A 1 95 ? -9.438 1.799 10.328 1.00 98.12 95 LEU A O 1
ATOM 772 N N . ARG A 1 96 ? -8.439 3.532 9.286 1.00 98.06 96 ARG A N 1
ATOM 773 C CA . ARG A 1 96 ? -8.183 4.314 10.509 1.00 98.06 96 ARG A CA 1
ATOM 774 C C . ARG A 1 96 ? -9.476 4.642 11.257 1.00 98.06 96 ARG A C 1
ATOM 776 O O . ARG A 1 96 ? -9.545 4.459 12.472 1.00 98.06 96 ARG A O 1
ATOM 783 N N . GLN A 1 97 ? -10.521 5.059 10.544 1.00 98.12 97 GLN A N 1
ATOM 784 C CA . GLN A 1 97 ? -11.829 5.314 11.152 1.00 98.12 97 GLN A CA 1
ATOM 785 C C . GLN A 1 97 ? -12.464 4.043 11.735 1.00 98.12 97 GLN A C 1
ATOM 787 O O . GLN A 1 97 ? -12.971 4.065 12.857 1.00 98.12 97 GLN A O 1
ATOM 792 N N . ALA A 1 98 ? -12.437 2.931 10.994 1.00 97.69 98 ALA A N 1
ATOM 793 C CA . ALA A 1 98 ? -12.995 1.660 11.449 1.00 97.69 98 ALA A CA 1
ATOM 794 C C . ALA A 1 98 ? -12.279 1.146 12.706 1.00 97.69 98 ALA A C 1
ATOM 796 O O . ALA A 1 98 ? -12.939 0.702 13.643 1.00 97.69 98 ALA A O 1
ATOM 797 N N . PHE A 1 99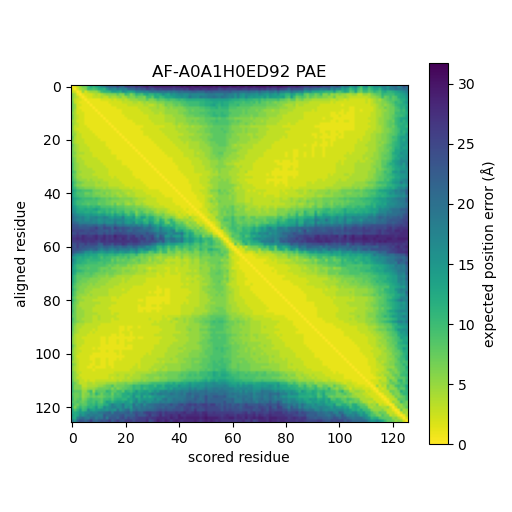 ? -10.954 1.293 12.763 1.00 98.25 99 PHE A N 1
ATOM 798 C CA . PHE A 1 99 ? -10.155 0.984 13.946 1.00 98.25 99 PHE A CA 1
ATOM 799 C C . PHE A 1 99 ? -10.558 1.830 15.158 1.00 98.25 99 PHE A C 1
ATOM 801 O O . PHE A 1 99 ? -10.775 1.292 16.242 1.00 98.25 99 PHE A O 1
ATOM 808 N N . GLY A 1 100 ? -10.696 3.148 14.979 1.00 98.00 100 GLY A N 1
ATOM 809 C CA . GLY A 1 100 ? -11.133 4.044 16.053 1.00 98.00 100 GLY A CA 1
ATOM 810 C C . GLY A 1 100 ? -12.519 3.675 16.594 1.00 98.00 100 GLY A C 1
ATOM 811 O O . GLY A 1 100 ? -12.723 3.637 17.807 1.00 98.00 100 GLY A O 1
ATOM 812 N N . ARG A 1 101 ? -13.457 3.330 15.702 1.00 97.56 101 ARG A N 1
ATOM 813 C CA . ARG A 1 101 ? -14.811 2.886 16.073 1.00 97.56 101 ARG A CA 1
ATOM 814 C C . ARG A 1 101 ? -14.809 1.545 16.813 1.00 97.56 101 ARG A C 1
ATOM 816 O O . ARG A 1 101 ? -15.483 1.442 17.832 1.00 97.56 101 ARG A O 1
ATOM 823 N N . ASP A 1 102 ? -14.041 0.556 16.350 1.00 98.06 102 ASP A N 1
ATOM 824 C CA . ASP A 1 102 ? -13.880 -0.738 17.040 1.00 98.06 102 ASP A CA 1
ATOM 825 C C . ASP A 1 102 ? -13.280 -0.556 18.442 1.00 98.06 102 ASP A C 1
ATOM 827 O O . ASP A 1 102 ? -13.828 -1.059 19.425 1.00 98.06 102 ASP A O 1
ATOM 831 N N . ARG A 1 103 ? -12.218 0.252 18.568 1.00 97.81 103 ARG A N 1
ATOM 832 C CA . ARG A 1 103 ? -11.613 0.609 19.863 1.00 97.81 103 ARG A CA 1
ATOM 833 C C . ARG A 1 103 ? -12.636 1.221 20.820 1.00 97.81 103 ARG A C 1
ATOM 835 O O . ARG A 1 103 ? -12.733 0.780 21.965 1.00 97.81 103 ARG A O 1
ATOM 842 N N . ALA A 1 104 ? -13.396 2.214 20.357 1.00 97.12 104 ALA A N 1
ATOM 843 C CA . ALA A 1 104 ? -14.397 2.895 21.173 1.00 97.12 104 ALA A CA 1
ATOM 844 C C . ALA A 1 104 ? -15.528 1.948 21.605 1.00 97.12 104 ALA A C 1
ATOM 846 O O . ALA A 1 104 ? -15.897 1.926 22.778 1.00 97.12 104 ALA A O 1
ATOM 847 N N . ALA A 1 105 ? -16.043 1.123 20.690 1.00 95.81 105 ALA A N 1
ATOM 848 C CA . ALA A 1 105 ? -17.113 0.177 20.987 1.00 95.81 105 ALA A CA 1
ATOM 849 C C . ALA A 1 105 ? -16.689 -0.881 22.020 1.00 95.81 105 ALA A C 1
ATOM 851 O O . ALA A 1 105 ? -17.426 -1.139 22.972 1.00 95.81 105 ALA A O 1
ATOM 852 N N . ARG A 1 106 ? -15.473 -1.430 21.895 1.00 95.44 106 ARG A N 1
ATOM 853 C CA . ARG A 1 106 ? -14.901 -2.360 22.886 1.00 95.44 106 ARG A CA 1
ATOM 854 C C . ARG A 1 106 ? -14.734 -1.721 24.258 1.00 95.44 106 ARG A C 1
ATOM 856 O O . ARG A 1 106 ? -14.925 -2.377 25.278 1.00 95.44 106 ARG A O 1
ATOM 863 N N . GLU A 1 107 ? -14.353 -0.450 24.306 1.00 95.19 107 GLU A N 1
ATOM 864 C CA . GLU A 1 107 ? -14.202 0.266 25.571 1.00 95.19 107 GLU A CA 1
ATOM 865 C C . GLU A 1 107 ? -15.562 0.510 26.248 1.00 95.19 107 GLU A C 1
ATOM 867 O O . GLU A 1 107 ? -15.698 0.303 27.455 1.00 95.19 107 GLU A O 1
ATOM 872 N N . LEU A 1 108 ? -16.596 0.859 25.475 1.00 93.00 108 LEU A N 1
ATOM 873 C CA . LEU A 1 108 ? -17.969 0.978 25.979 1.00 93.00 108 LEU A CA 1
ATOM 874 C C . LEU A 1 108 ? -18.501 -0.354 26.523 1.00 93.00 108 LEU A C 1
ATOM 876 O O . LEU A 1 108 ? -19.072 -0.386 27.614 1.00 93.00 108 LEU A O 1
ATOM 880 N N . GLU A 1 109 ? -18.269 -1.456 25.808 1.00 93.00 109 GLU A N 1
ATOM 881 C CA . GLU A 1 109 ? -18.626 -2.805 26.259 1.00 93.00 109 GLU A CA 1
ATOM 882 C C . GLU A 1 109 ? -17.953 -3.145 27.599 1.00 93.00 109 GLU A C 1
ATOM 884 O O . GLU A 1 109 ? -18.625 -3.547 28.553 1.00 93.00 109 GLU A O 1
ATOM 889 N N . LYS A 1 110 ? -16.642 -2.903 27.722 1.00 91.88 110 LYS A N 1
ATOM 890 C CA . LYS A 1 110 ? -15.896 -3.132 28.971 1.00 91.88 110 LYS A CA 1
ATOM 891 C C . LYS A 1 110 ? -16.457 -2.321 30.137 1.00 91.88 110 LYS A C 1
ATOM 893 O O . LYS A 1 110 ? -16.625 -2.859 31.234 1.00 91.88 110 LYS A O 1
ATOM 898 N N . ARG A 1 111 ? -16.755 -1.036 29.925 1.00 90.56 111 ARG A N 1
ATOM 899 C CA . ARG A 1 111 ? -17.328 -0.154 30.959 1.00 90.56 111 ARG A CA 1
ATOM 900 C C . ARG A 1 111 ? -18.725 -0.607 31.387 1.00 90.56 111 ARG A C 1
ATOM 902 O O . ARG A 1 111 ? -19.030 -0.612 32.582 1.00 90.56 111 ARG A O 1
ATOM 909 N N . ALA A 1 112 ? -19.548 -1.051 30.440 1.00 87.75 112 ALA A N 1
ATOM 910 C CA . ALA A 1 112 ? -20.863 -1.616 30.730 1.00 87.75 112 ALA A CA 1
ATOM 911 C C . ALA A 1 112 ? -20.771 -2.921 31.543 1.00 87.75 112 ALA A C 1
ATOM 913 O O . ALA A 1 112 ? -21.531 -3.117 32.489 1.00 87.75 112 ALA A O 1
ATOM 914 N N . GLY A 1 113 ? -19.795 -3.781 31.240 1.00 84.94 113 GLY A N 1
ATOM 915 C CA . GLY A 1 113 ? -19.537 -4.993 32.020 1.00 84.94 113 GLY A CA 1
ATOM 916 C C . GLY A 1 113 ? -19.090 -4.699 33.457 1.00 84.94 113 GLY A C 1
ATOM 917 O O . GLY A 1 113 ? -19.596 -5.311 34.396 1.00 84.94 113 GLY A O 1
ATOM 918 N N . LYS A 1 114 ? -18.180 -3.734 33.652 1.00 84.00 114 LYS A N 1
ATOM 919 C CA . LYS A 1 114 ? -17.704 -3.332 34.990 1.00 84.00 114 LYS A CA 1
ATOM 920 C C . LYS A 1 114 ? -18.825 -2.767 35.865 1.00 84.00 114 LYS A C 1
ATOM 922 O O . LYS A 1 114 ? -18.943 -3.149 37.024 1.00 84.00 114 LYS A O 1
ATOM 927 N N . THR A 1 115 ? -19.668 -1.898 35.306 1.00 78.50 115 THR A N 1
ATOM 928 C CA . THR A 1 115 ? -20.810 -1.314 36.034 1.00 78.50 115 THR A CA 1
ATOM 929 C C . THR A 1 115 ? -21.868 -2.353 36.400 1.00 78.50 115 THR A C 1
ATOM 931 O O . THR A 1 115 ? -22.442 -2.272 37.482 1.00 78.50 115 THR A O 1
ATOM 934 N N . ALA A 1 116 ? -22.108 -3.354 35.548 1.00 74.31 116 ALA A N 1
ATOM 935 C CA . ALA A 1 116 ? -22.999 -4.464 35.881 1.00 74.31 116 ALA A CA 1
ATOM 936 C C . ALA A 1 116 ? -22.461 -5.312 37.050 1.00 74.31 116 ALA A C 1
ATOM 938 O O . ALA A 1 116 ? -23.213 -5.616 37.970 1.00 74.31 116 ALA A O 1
ATOM 939 N N . ARG A 1 117 ? -21.158 -5.632 37.055 1.00 75.81 117 ARG A N 1
ATOM 940 C CA . ARG A 1 117 ? -20.522 -6.418 38.131 1.00 75.81 117 ARG A CA 1
ATOM 941 C C . ARG A 1 117 ? -20.502 -5.680 39.468 1.00 75.81 117 ARG A C 1
ATOM 943 O O . ARG A 1 117 ? -20.854 -6.274 40.475 1.00 75.81 117 ARG A O 1
ATOM 950 N N . ALA A 1 118 ? -20.163 -4.389 39.463 1.00 74.44 118 ALA A N 1
ATOM 951 C CA . ALA A 1 118 ? -20.120 -3.571 40.679 1.00 74.44 118 ALA A CA 1
ATOM 952 C C . ALA A 1 118 ? -21.492 -3.450 41.371 1.00 74.44 118 ALA A C 1
ATOM 954 O O . ALA A 1 118 ? -21.567 -3.396 42.595 1.00 74.44 118 ALA A O 1
ATOM 955 N N . ARG A 1 119 ? -22.587 -3.435 40.596 1.00 70.31 119 ARG A N 1
ATOM 956 C CA . ARG A 1 119 ? -23.956 -3.457 41.139 1.00 70.31 119 ARG A CA 1
ATOM 957 C C . ARG A 1 119 ? -24.314 -4.798 41.771 1.00 70.31 119 ARG A C 1
ATOM 959 O O . ARG A 1 119 ? -25.011 -4.807 42.773 1.00 70.31 119 ARG A O 1
ATOM 966 N N . HIS A 1 120 ? -23.842 -5.897 41.189 1.00 67.88 120 HIS A N 1
ATOM 967 C CA . HIS A 1 120 ? -24.106 -7.236 41.708 1.00 67.88 120 HIS A CA 1
ATOM 968 C C . HIS A 1 120 ? -23.354 -7.475 43.021 1.00 67.88 120 HIS A C 1
ATOM 970 O O . HIS A 1 120 ? -23.971 -7.819 44.019 1.00 67.88 120 HIS A O 1
ATOM 976 N N . SER A 1 121 ? -22.061 -7.135 43.066 1.00 70.50 121 SER A N 1
ATOM 977 C CA . SER A 1 121 ? -21.270 -7.240 44.296 1.00 70.50 121 SER A CA 1
ATOM 978 C C . SER A 1 121 ? -21.765 -6.311 45.406 1.00 70.50 121 SER A C 1
ATOM 980 O O . SER A 1 121 ? -21.587 -6.628 46.565 1.00 70.50 121 SER A O 1
ATOM 982 N N . GLY A 1 122 ? -22.383 -5.165 45.094 1.00 66.25 122 GLY A N 1
ATOM 983 C CA . GLY A 1 122 ? -22.966 -4.276 46.110 1.00 66.25 122 GLY A CA 1
ATOM 984 C C . GLY A 1 122 ? -24.290 -4.768 46.713 1.00 66.25 122 GLY A C 1
ATOM 985 O O . GLY A 1 122 ? -24.674 -4.280 47.769 1.00 66.25 122 GLY A O 1
ATOM 986 N N . GLN A 1 123 ? -24.981 -5.709 46.059 1.00 59.38 123 GLN A N 1
ATOM 987 C CA . GLN A 1 123 ? -26.224 -6.318 46.556 1.00 59.38 123 GLN A CA 1
ATOM 988 C C . GLN A 1 123 ? -25.978 -7.574 47.403 1.00 59.38 123 GLN A C 1
ATOM 990 O O . GLN A 1 123 ? -26.843 -7.937 48.184 1.00 59.38 123 GLN A O 1
ATOM 995 N N . GLU A 1 124 ? -24.814 -8.217 47.274 1.00 52.00 124 GLU A N 1
ATOM 996 C CA . GLU A 1 124 ? -24.457 -9.429 48.033 1.00 52.00 124 GLU A CA 1
ATOM 997 C C . GLU A 1 124 ? -23.926 -9.147 49.457 1.00 52.00 124 GLU A C 1
ATOM 999 O O . GLU A 1 124 ? -23.736 -10.083 50.226 1.00 52.00 124 GLU A O 1
ATOM 1004 N N . TRP A 1 125 ? -23.699 -7.879 49.829 1.00 53.75 125 TRP A N 1
ATOM 1005 C CA . TRP A 1 125 ? -23.233 -7.468 51.171 1.00 53.75 125 TRP A CA 1
ATOM 1006 C C . TRP A 1 125 ? -24.300 -6.727 52.004 1.00 53.75 125 TRP A C 1
ATOM 1008 O O . TRP A 1 125 ? -23.946 -5.996 52.931 1.00 53.75 125 TRP A O 1
ATOM 1018 N N . GLN A 1 126 ? -25.587 -6.881 51.675 1.00 43.19 126 GLN A N 1
ATOM 1019 C CA . GLN A 1 126 ? -26.723 -6.430 52.497 1.00 43.19 126 GLN A CA 1
ATOM 1020 C C . GLN A 1 126 ? -27.554 -7.629 52.939 1.00 43.19 126 GLN A C 1
ATOM 1022 O O . GLN A 1 126 ? -28.016 -7.601 54.099 1.00 43.19 126 GLN A O 1
#

Organism: NCBI:txid391948

Sequence (126 aa):
MSGRHADLARLTGMVYRLRQSEMQALRAEEQKLRAALAEMDESRRASARTNHDRPERRASGADVAWQAWLDARQRTLNMELARLLARKEPVEHRLRQAFGRDRAARELEKRAGKTARARHSGQEWQ

Nearest PDB structures (foldseek):
  3na7-assembly1_A  TM=6.387E-01  e=2.317E-01  Helicobacter pylori NCTC 11638
  5sxj-assembly1_B  TM=4.406E-01  e=8.591E-01  Homo sapiens
  9gcf-assembly1_B  TM=4.609E-01  e=1.506E+00  Bos taurus
  8ts7-assembly1_B  TM=4.119E-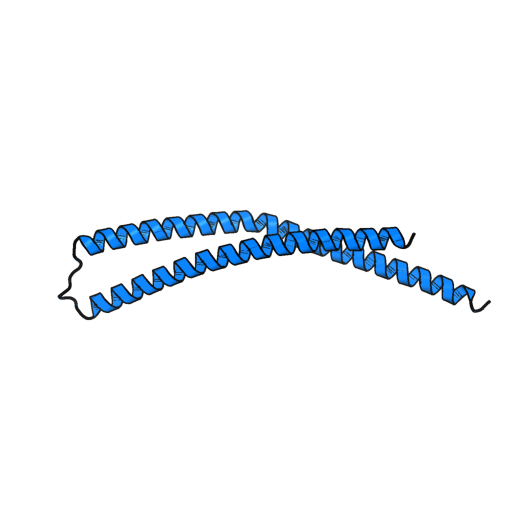01  e=2.641E+00  Homo sapiens
  8tsc-assembly1_B  TM=4.775E-01  e=3.840E+00  Homo sapiens

pLDDT: mean 87.67, std 13.09, range [43.19, 98.38]

Mean predicted aligned error: 7.81 Å

Solvent-accessible surface area (backbone atoms only — not comparable to full-atom values): 6696 Å² total; per-residue (Å²): 123,66,65,64,33,48,51,46,23,52,51,30,44,51,52,27,52,52,37,48,51,56,50,50,53,54,50,53,53,50,50,52,51,53,47,56,50,52,54,51,52,49,55,50,51,55,52,50,52,56,38,68,80,38,65,90,63,59,81,49,76,66,51,56,56,51,51,53,50,50,52,52,51,50,51,51,51,51,52,52,47,52,54,49,53,63,60,42,52,64,49,51,53,52,31,54,52,29,46,53,48,22,55,52,26,46,50,51,29,52,53,49,52,51,56,54,49,54,54,53,62,63,61,76,79,116

Secondary structure (DSSP, 8-state):
-HHHHHHHHHHHHHHHHHHHHHHHHHHHHHHHHHHHHHHHHHHHHHHHHHHHS-TTSPPPHHHHHHHHHHHHHHHHHHHHHHHHHHHHHHHHHHHHHHHHHHHHHHHHHHHHHHHHHHHHHHHTT-

Foldseek 3Di:
DLVVLVVQLVVLVVQLVVLVVVLVVLVVVLVVLVVVLVVLVVVVVVVVVVCVVPVVPPDDPVNVVVVVVSVVVNVVSVVVNVVSVVVNVVSVVSSVVSVVSSVVSVVVSVVVVVVVVVVVVVVVVD